Protein AF-A0A7S3N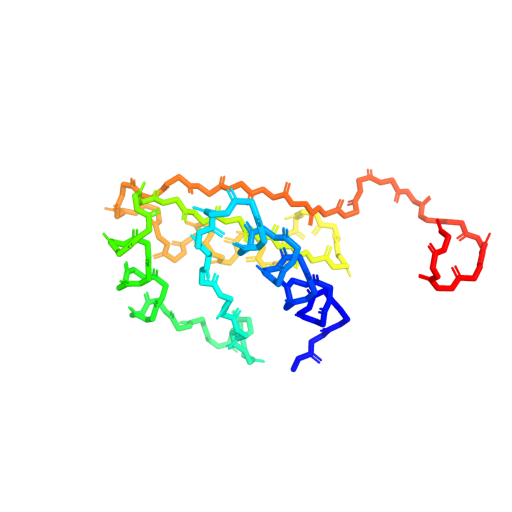FR0-F1 (afdb_monomer_lite)

Sequence (92 aa):
AGITCEYAMEAAEKLKAKKINVRVVDLFCVKPIDKATLVKSAEQTNNTILVVEDHYPEGGLFEAVCSAVASEGVKVHSLAVHEVPRSGTPEE

Organism: NCBI:txid151035

InterPro domains:
  IPR009014 Transketolase C-terminal/Pyruvate-ferredoxin oxidoreductase domain II [G3DSA:3.40.50.920] (1-92)
  IPR009014 Transketolase C-terminal/Pyruvate-ferredoxin oxidoreductase domain II [SSF52922] (2-85)
  IPR033248 Transketolase, C-terminal domain [PF02780] (2-91)
  IPR051424 Transketolase-like [PTHR43195] (1-92)

Structure (mmCIF, N/CA/C/O backbone):
data_AF-A0A7S3NFR0-F1
#
_entry.id   AF-A0A7S3NFR0-F1
#
loop_
_atom_site.group_PDB
_atom_site.id
_atom_site.type_symbol
_atom_site.label_atom_id
_atom_site.label_alt_id
_atom_site.label_comp_id
_atom_site.label_asym_id
_atom_site.label_entity_id
_atom_site.label_seq_id
_atom_site.pdbx_PDB_ins_code
_atom_site.Cartn_x
_atom_site.Cartn_y
_atom_site.Cartn_z
_atom_site.occupancy
_atom_site.B_iso_or_equiv
_atom_site.auth_seq_id
_atom_site.auth_comp_id
_atom_site.auth_asym_id
_atom_site.auth_atom_id
_atom_site.pdbx_PDB_model_num
ATOM 1 N N . ALA A 1 1 ? 3.507 9.637 -9.373 1.00 62.28 1 ALA A N 1
ATOM 2 C CA . ALA A 1 1 ? 2.860 8.374 -9.747 1.00 62.28 1 ALA A CA 1
ATOM 3 C C . ALA A 1 1 ? 3.837 7.442 -10.458 1.00 62.28 1 ALA A C 1
ATOM 5 O O . ALA A 1 1 ? 4.378 7.814 -11.492 1.00 62.28 1 ALA A O 1
ATOM 6 N N . GLY A 1 2 ? 4.101 6.267 -9.878 1.00 83.88 2 GLY A N 1
ATOM 7 C CA . GLY A 1 2 ? 4.708 5.141 -10.601 1.00 83.88 2 GLY A CA 1
ATOM 8 C C . GLY A 1 2 ? 3.658 4.375 -11.414 1.00 83.88 2 GLY A C 1
ATOM 9 O O . GLY A 1 2 ? 2.463 4.637 -11.264 1.00 83.88 2 GLY A O 1
ATOM 10 N N . ILE A 1 3 ? 4.088 3.407 -12.229 1.00 93.56 3 ILE A N 1
ATOM 11 C CA . ILE A 1 3 ? 3.205 2.647 -13.135 1.00 93.56 3 ILE A CA 1
ATOM 12 C C . ILE A 1 3 ? 2.053 1.938 -12.400 1.00 93.56 3 ILE A C 1
ATOM 14 O O . ILE A 1 3 ? 0.913 1.924 -12.858 1.00 93.56 3 ILE A O 1
ATOM 18 N N . THR A 1 4 ? 2.307 1.438 -11.188 1.00 95.81 4 THR A N 1
ATOM 19 C CA . THR A 1 4 ? 1.292 0.754 -10.374 1.00 95.81 4 THR A CA 1
ATOM 20 C C . THR A 1 4 ? 0.153 1.669 -9.926 1.00 95.81 4 THR A C 1
ATOM 22 O O . THR A 1 4 ? -0.946 1.185 -9.659 1.00 95.81 4 THR A O 1
ATOM 25 N N . CYS A 1 5 ? 0.363 2.989 -9.887 1.00 95.94 5 CYS A N 1
ATOM 26 C CA . CYS A 1 5 ? -0.691 3.949 -9.563 1.00 95.94 5 CYS A CA 1
ATOM 27 C C . CYS A 1 5 ? -1.727 4.055 -10.690 1.00 95.94 5 CYS A C 1
ATOM 29 O O . CYS A 1 5 ? -2.921 4.153 -10.412 1.00 95.94 5 CYS A O 1
ATOM 31 N N . GLU A 1 6 ? -1.291 4.015 -11.950 1.00 95.50 6 GLU A N 1
ATOM 32 C CA . GLU A 1 6 ? -2.193 4.034 -13.108 1.00 95.50 6 GLU A CA 1
ATOM 33 C C . GLU A 1 6 ? -3.046 2.760 -13.127 1.00 95.50 6 GLU A C 1
ATOM 35 O O . GLU A 1 6 ? -4.277 2.834 -13.158 1.00 95.50 6 GLU A O 1
ATOM 40 N N . TYR A 1 7 ? -2.414 1.598 -12.932 1.00 96.69 7 TYR A N 1
ATOM 41 C CA . TYR A 1 7 ? -3.124 0.326 -12.790 1.00 96.69 7 TYR A CA 1
ATOM 42 C C . TYR A 1 7 ? -4.087 0.302 -11.593 1.00 96.69 7 TYR A C 1
ATOM 44 O O . TYR A 1 7 ? -5.185 -0.251 -11.696 1.00 96.69 7 TYR A O 1
ATOM 52 N N . ALA A 1 8 ? -3.731 0.927 -10.466 1.00 97.69 8 ALA A N 1
ATOM 53 C CA . ALA A 1 8 ? -4.619 1.038 -9.309 1.00 97.69 8 ALA A CA 1
ATOM 54 C C . ALA A 1 8 ? -5.869 1.884 -9.612 1.00 97.69 8 ALA A C 1
ATOM 56 O O . ALA A 1 8 ? -6.970 1.524 -9.186 1.00 97.69 8 ALA A O 1
ATOM 57 N N . MET A 1 9 ? -5.729 2.970 -10.378 1.00 97.38 9 MET A N 1
ATOM 58 C CA . MET A 1 9 ? -6.860 3.790 -10.828 1.00 97.38 9 MET A CA 1
ATOM 59 C C . MET A 1 9 ? -7.776 3.014 -11.782 1.00 97.38 9 MET A C 1
ATOM 61 O O . MET A 1 9 ? -8.996 3.032 -11.616 1.00 97.38 9 MET A O 1
ATOM 65 N N . GLU A 1 10 ? -7.217 2.258 -12.730 1.00 97.44 10 GLU A N 1
ATOM 66 C CA . GLU A 1 10 ? -8.013 1.381 -13.596 1.00 97.44 10 GLU A CA 1
ATOM 67 C C . GLU A 1 10 ? -8.748 0.290 -12.810 1.00 97.44 10 GLU A C 1
ATOM 69 O O . GLU A 1 10 ? -9.919 -0.006 -13.072 1.00 97.44 10 GLU A O 1
ATOM 74 N N . ALA A 1 11 ? -8.072 -0.325 -11.836 1.00 97.94 11 ALA A N 1
ATOM 75 C CA . ALA A 1 11 ? -8.671 -1.320 -10.959 1.00 97.94 11 ALA A CA 1
ATOM 76 C C . ALA A 1 11 ? -9.825 -0.716 -10.147 1.00 97.94 11 ALA A C 1
ATOM 78 O O . ALA A 1 11 ? -10.867 -1.359 -10.005 1.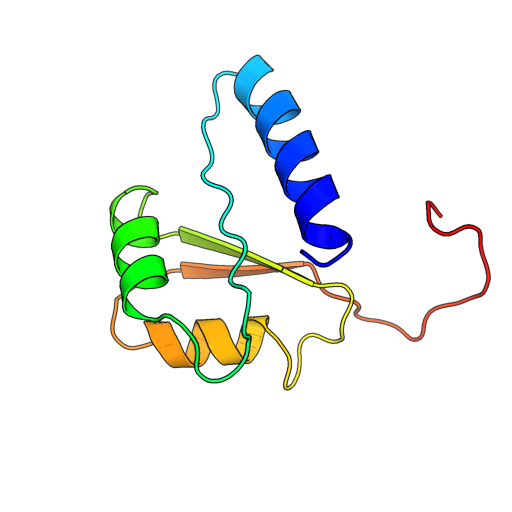00 97.94 11 ALA A O 1
ATOM 79 N N . ALA A 1 12 ? -9.683 0.527 -9.676 1.00 98.25 12 ALA A N 1
ATOM 80 C CA . ALA A 1 12 ? -10.737 1.240 -8.966 1.00 98.25 12 ALA A CA 1
ATOM 81 C C . ALA A 1 12 ? -11.996 1.420 -9.829 1.00 98.25 12 ALA A C 1
ATOM 83 O O . ALA A 1 12 ? -13.095 1.117 -9.363 1.00 98.25 12 ALA A O 1
ATOM 84 N N . GLU A 1 13 ? -11.857 1.810 -11.098 1.00 98.19 13 GLU A N 1
ATOM 85 C CA . GLU A 1 13 ? -13.000 1.927 -12.015 1.00 98.19 13 GLU A CA 1
ATOM 86 C C . GLU A 1 13 ? -13.652 0.562 -12.310 1.00 98.19 13 GLU A C 1
ATOM 88 O O . GLU A 1 13 ? -14.880 0.425 -12.261 1.00 98.19 13 GLU A O 1
ATOM 93 N N . LYS A 1 14 ? -12.850 -0.495 -12.514 1.00 98.44 14 LYS A N 1
ATOM 94 C CA . LYS A 1 14 ? -13.355 -1.872 -12.698 1.00 98.44 14 LYS A CA 1
ATOM 95 C C . LYS A 1 14 ? -14.109 -2.382 -11.460 1.00 98.44 14 LYS A C 1
ATOM 97 O O . LYS A 1 14 ? -15.119 -3.077 -11.592 1.00 98.44 14 LYS A O 1
ATOM 102 N N . LEU A 1 15 ? -13.642 -2.051 -10.257 1.00 98.31 15 LEU A N 1
ATOM 103 C CA . LEU A 1 15 ? -14.279 -2.424 -8.989 1.00 98.31 15 LEU A CA 1
ATOM 104 C C . LEU A 1 15 ? -15.557 -1.622 -8.729 1.00 98.31 15 LEU A C 1
ATOM 106 O O . LEU A 1 15 ? -16.563 -2.191 -8.294 1.00 98.31 15 LEU A O 1
ATOM 110 N N . LYS A 1 16 ? -15.569 -0.338 -9.084 1.00 98.00 16 LYS A N 1
ATOM 111 C CA . LYS A 1 16 ? -16.744 0.531 -8.981 1.00 98.00 16 LYS A CA 1
ATOM 112 C C . LYS A 1 16 ? -17.919 0.002 -9.801 1.00 98.00 16 LYS A C 1
ATOM 114 O O . LYS A 1 16 ? -19.044 -0.018 -9.303 1.00 98.00 16 LYS A O 1
ATOM 119 N N . ALA A 1 17 ? -17.668 -0.533 -11.001 1.00 97.75 17 ALA A N 1
ATOM 120 C CA . ALA A 1 17 ? -18.687 -1.212 -11.813 1.00 97.75 17 ALA A CA 1
ATOM 121 C C . ALA A 1 17 ? -19.315 -2.432 -11.103 1.00 97.75 17 ALA A C 1
ATOM 123 O O . ALA A 1 17 ? -20.472 -2.776 -11.343 1.00 97.75 17 ALA A O 1
ATOM 124 N N . LYS A 1 18 ? -18.579 -3.052 -10.174 1.00 98.06 18 LYS A N 1
ATOM 125 C CA . LYS A 1 18 ? -19.032 -4.154 -9.309 1.00 98.06 18 LYS A CA 1
ATOM 126 C C . LYS A 1 18 ? -19.580 -3.674 -7.957 1.00 98.06 18 LYS A C 1
ATOM 128 O O . LYS A 1 18 ? -19.809 -4.495 -7.075 1.00 98.06 18 LYS A O 1
ATOM 133 N N . LYS A 1 19 ? -19.814 -2.365 -7.794 1.00 97.88 19 LYS A N 1
ATOM 134 C CA . LYS A 1 19 ? -20.259 -1.709 -6.548 1.00 97.88 19 LYS A CA 1
ATOM 135 C C . LYS A 1 19 ? -19.270 -1.852 -5.383 1.00 97.88 19 LYS A C 1
ATOM 137 O O . LYS A 1 19 ? -19.671 -1.793 -4.224 1.00 97.88 19 LYS A O 1
ATOM 142 N N . ILE A 1 20 ? -17.984 -2.015 -5.688 1.00 97.75 20 ILE A N 1
ATOM 143 C CA . ILE A 1 20 ? -16.899 -2.037 -4.707 1.00 97.75 20 ILE A CA 1
ATOM 144 C C . ILE A 1 20 ? -16.145 -0.714 -4.837 1.00 97.75 20 ILE A C 1
ATOM 146 O O . ILE A 1 20 ? -15.485 -0.467 -5.842 1.00 97.75 20 ILE A O 1
ATOM 150 N N . ASN A 1 21 ? -16.256 0.146 -3.826 1.00 96.88 21 ASN A N 1
ATOM 151 C CA . ASN A 1 21 ? -15.518 1.406 -3.791 1.00 96.88 21 ASN A CA 1
ATOM 152 C C . ASN A 1 21 ? -14.169 1.191 -3.106 1.00 96.88 21 ASN A C 1
ATOM 154 O O . ASN A 1 21 ? -14.113 0.645 -2.005 1.00 96.88 21 ASN A O 1
ATOM 158 N N . VAL A 1 22 ? -13.101 1.662 -3.740 1.00 97.75 22 VAL A N 1
ATOM 159 C CA . VAL A 1 22 ? -11.747 1.668 -3.179 1.00 97.75 22 VAL A CA 1
ATOM 160 C C . VAL A 1 22 ? -11.187 3.081 -3.212 1.00 97.75 22 VAL A C 1
ATOM 162 O O . VAL A 1 22 ? -11.593 3.907 -4.030 1.00 97.75 22 VAL A O 1
ATOM 165 N N . ARG A 1 23 ? -10.247 3.361 -2.314 1.00 98.06 23 ARG A N 1
ATOM 166 C CA . ARG A 1 23 ? -9.450 4.583 -2.346 1.00 98.06 23 ARG A CA 1
ATOM 167 C C . ARG A 1 23 ? -8.090 4.268 -2.946 1.00 98.06 23 ARG A C 1
ATOM 169 O O . ARG A 1 23 ? -7.437 3.335 -2.494 1.00 98.06 23 ARG A O 1
ATOM 176 N N . VAL A 1 24 ? -7.659 5.087 -3.897 1.00 97.75 24 VAL A N 1
ATOM 177 C CA . VAL A 1 24 ? -6.286 5.080 -4.408 1.00 97.75 24 VAL A CA 1
ATOM 178 C C . VAL A 1 24 ? -5.526 6.232 -3.756 1.00 97.75 24 VAL A C 1
ATOM 180 O O . VAL A 1 24 ? -6.045 7.346 -3.673 1.00 97.75 24 VAL A O 1
ATOM 183 N N . VAL A 1 25 ? -4.324 5.951 -3.256 1.00 97.06 25 VAL A N 1
ATOM 184 C CA . VAL A 1 25 ? -3.422 6.937 -2.647 1.00 97.06 25 VAL A CA 1
ATOM 185 C C . VAL A 1 25 ? -2.093 6.878 -3.395 1.00 97.06 25 VAL A C 1
ATOM 187 O O . VAL A 1 25 ? -1.377 5.888 -3.278 1.00 97.06 25 VAL A O 1
ATOM 190 N N . ASP A 1 26 ? -1.759 7.928 -4.149 1.00 96.00 26 ASP A N 1
ATOM 191 C CA . ASP A 1 26 ? -0.383 8.145 -4.615 1.00 96.00 26 ASP A CA 1
ATOM 192 C C . ASP A 1 26 ? 0.396 8.793 -3.468 1.00 96.00 26 ASP A C 1
ATOM 194 O O . ASP A 1 26 ? 0.095 9.916 -3.063 1.00 96.00 26 ASP A O 1
ATOM 198 N N . LEU A 1 27 ? 1.366 8.069 -2.909 1.00 91.00 27 LEU A N 1
ATOM 199 C CA . LEU A 1 27 ? 2.120 8.533 -1.744 1.00 91.00 27 LEU A CA 1
ATOM 200 C C . LEU A 1 27 ? 3.159 9.605 -2.074 1.00 91.00 27 LEU A C 1
ATOM 202 O O . LEU A 1 27 ? 3.670 10.211 -1.137 1.00 91.00 27 LEU A O 1
ATOM 206 N N . PHE A 1 28 ? 3.440 9.863 -3.360 1.00 91.06 28 PHE A N 1
ATOM 207 C CA . PHE A 1 28 ? 4.448 10.803 -3.872 1.00 91.06 28 PHE A CA 1
ATOM 208 C C . PHE A 1 28 ? 5.892 10.513 -3.402 1.00 91.06 28 PHE A C 1
ATOM 210 O O . PHE A 1 28 ? 6.765 10.270 -4.232 1.00 91.06 28 PHE A O 1
ATOM 217 N N . CYS A 1 29 ? 6.143 10.476 -2.091 1.00 90.75 29 CYS A N 1
ATOM 218 C CA . CYS A 1 29 ? 7.401 10.131 -1.440 1.00 90.75 29 CYS A CA 1
ATOM 219 C C . CYS A 1 29 ? 7.267 8.845 -0.608 1.00 90.75 29 CYS A C 1
ATOM 221 O O . CYS A 1 29 ? 6.466 8.774 0.321 1.00 90.75 29 CYS A O 1
ATOM 223 N N . VAL A 1 30 ? 8.138 7.859 -0.858 1.00 92.56 30 VAL A N 1
ATOM 224 C CA . VAL A 1 30 ? 8.287 6.685 0.030 1.00 92.56 30 VAL A CA 1
ATOM 225 C C . VAL A 1 30 ? 8.941 7.086 1.358 1.00 92.56 30 VAL A C 1
ATOM 227 O O . VAL A 1 30 ? 8.628 6.538 2.412 1.00 92.56 30 VAL A O 1
ATOM 230 N N . LYS A 1 31 ? 9.849 8.070 1.328 1.00 92.19 31 LYS A N 1
ATOM 231 C CA . LYS A 1 31 ? 10.546 8.582 2.510 1.00 92.19 31 LYS A CA 1
ATOM 232 C C . LYS A 1 31 ? 10.774 10.099 2.393 1.00 92.19 31 LYS A C 1
ATOM 234 O O . LYS A 1 31 ? 11.440 10.514 1.446 1.00 92.19 31 LYS A O 1
ATOM 239 N N . PRO A 1 32 ? 10.296 10.918 3.351 1.00 94.75 32 PRO A N 1
ATOM 240 C CA . PRO A 1 32 ? 9.440 10.541 4.480 1.00 94.75 32 PRO A CA 1
ATOM 241 C C . PRO A 1 32 ? 8.046 10.102 4.008 1.00 94.75 32 PRO A C 1
ATOM 243 O O . PRO A 1 32 ? 7.519 10.659 3.051 1.00 94.75 32 PRO A O 1
ATOM 246 N N . ILE A 1 33 ? 7.465 9.112 4.689 1.00 95.88 33 ILE A N 1
ATOM 247 C CA . ILE A 1 33 ? 6.134 8.590 4.364 1.00 95.88 33 ILE A CA 1
ATOM 248 C C . ILE A 1 33 ? 5.039 9.414 5.050 1.00 95.88 33 ILE A C 1
ATOM 250 O O . ILE A 1 33 ? 5.160 9.765 6.228 1.00 95.88 33 ILE A O 1
ATOM 254 N N . ASP A 1 34 ? 3.948 9.700 4.338 1.00 96.81 34 ASP A N 1
ATOM 255 C CA . ASP A 1 34 ? 2.788 10.398 4.901 1.00 96.81 34 ASP A CA 1
ATOM 256 C C . ASP A 1 34 ? 1.910 9.445 5.731 1.00 96.81 34 ASP A C 1
ATOM 258 O O . ASP A 1 34 ? 0.864 8.951 5.296 1.00 96.81 34 ASP A O 1
ATOM 262 N N . LYS A 1 35 ? 2.349 9.186 6.969 1.00 97.19 35 LYS A N 1
ATOM 263 C CA . LYS A 1 35 ? 1.611 8.356 7.932 1.00 97.19 35 LYS A CA 1
ATOM 264 C C . LYS A 1 35 ? 0.191 8.880 8.173 1.00 97.19 35 LYS A C 1
ATOM 266 O O . LYS A 1 35 ? -0.731 8.079 8.305 1.00 97.19 35 LYS A O 1
ATOM 271 N N . ALA A 1 36 ? -0.000 10.197 8.241 1.00 97.19 36 ALA A N 1
ATOM 272 C CA . ALA A 1 36 ? -1.295 10.779 8.591 1.00 97.19 36 ALA A CA 1
ATOM 273 C C . ALA A 1 36 ? -2.358 10.448 7.534 1.00 97.19 36 ALA A C 1
ATOM 275 O O . ALA A 1 36 ? -3.465 10.019 7.873 1.00 97.19 36 ALA A O 1
ATOM 276 N N . THR A 1 37 ? -2.004 10.578 6.253 1.00 97.38 37 THR A N 1
ATOM 277 C CA . THR A 1 37 ? -2.891 10.209 5.144 1.00 97.38 37 THR A CA 1
ATOM 278 C C . THR A 1 37 ? -3.167 8.707 5.104 1.00 97.38 37 THR A C 1
ATOM 280 O O . THR A 1 37 ? -4.309 8.311 4.847 1.00 97.38 37 THR A O 1
ATOM 283 N N . LEU A 1 38 ? -2.167 7.866 5.398 1.00 97.88 38 LEU A N 1
ATOM 284 C CA . LEU A 1 38 ? -2.328 6.4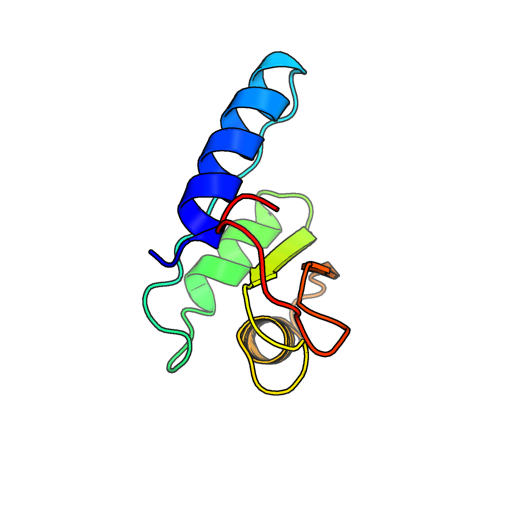08 5.447 1.00 97.88 38 LEU A CA 1
ATOM 285 C C . LEU A 1 38 ? -3.316 5.970 6.531 1.00 97.88 38 LEU A C 1
ATOM 287 O O . LEU A 1 38 ? -4.257 5.239 6.227 1.00 97.88 38 LEU A O 1
ATOM 291 N N . VAL A 1 39 ? -3.150 6.456 7.765 1.00 98.12 39 VAL A N 1
ATOM 292 C CA . VAL A 1 39 ? -4.029 6.103 8.894 1.00 98.12 39 VAL A CA 1
ATOM 293 C C . VAL A 1 39 ? -5.460 6.555 8.625 1.00 98.12 39 VAL A C 1
ATOM 295 O O . VAL A 1 39 ? -6.376 5.735 8.640 1.00 98.12 39 VAL A O 1
ATOM 298 N N . LYS A 1 40 ? -5.648 7.825 8.248 1.00 98.25 40 LYS A N 1
ATOM 299 C CA . LYS A 1 40 ? -6.973 8.365 7.912 1.00 98.25 40 LYS A CA 1
ATOM 300 C C . LYS A 1 40 ? -7.643 7.598 6.771 1.00 98.25 40 LYS A C 1
ATOM 302 O O . LYS A 1 40 ? -8.867 7.480 6.727 1.00 98.25 40 LYS A O 1
ATOM 307 N N . SER A 1 41 ? -6.860 7.113 5.810 1.00 98.19 41 SER A N 1
ATOM 308 C CA . SER A 1 41 ? -7.393 6.315 4.709 1.00 98.19 41 SER A CA 1
ATOM 309 C C . SER A 1 41 ? -7.816 4.932 5.164 1.00 98.19 41 SER A C 1
ATOM 311 O O . SER A 1 41 ? -8.937 4.541 4.854 1.00 98.19 41 SER A O 1
ATOM 313 N N . ALA A 1 42 ? -6.987 4.253 5.955 1.00 98.12 42 ALA A N 1
ATOM 314 C CA . ALA A 1 42 ? -7.300 2.939 6.499 1.00 98.12 42 ALA A CA 1
ATOM 315 C C . ALA A 1 42 ? -8.570 2.958 7.364 1.00 98.12 42 ALA A C 1
ATOM 317 O O . ALA A 1 42 ? -9.446 2.116 7.168 1.00 98.12 42 ALA A O 1
ATOM 318 N N . GLU A 1 43 ? -8.727 3.952 8.243 1.00 98.00 43 GLU A N 1
ATOM 319 C CA . GLU A 1 43 ? -9.926 4.122 9.083 1.00 98.00 43 GLU A CA 1
ATOM 320 C C . GLU A 1 43 ? -11.217 4.202 8.254 1.00 98.00 43 GLU A C 1
ATOM 322 O O . GLU A 1 43 ? -12.272 3.715 8.658 1.00 98.00 43 GLU A O 1
ATOM 327 N N . GLN A 1 44 ? -11.132 4.788 7.059 1.00 97.88 44 GLN A N 1
ATOM 328 C CA . GLN A 1 44 ? -12.257 4.964 6.141 1.00 97.88 44 GLN A CA 1
ATOM 329 C C . GLN A 1 44 ? -12.453 3.766 5.196 1.00 97.88 44 GLN A C 1
ATOM 331 O O . GLN A 1 44 ? -13.428 3.738 4.444 1.00 97.88 44 GLN A O 1
ATOM 336 N N . THR A 1 45 ? -11.553 2.777 5.227 1.00 97.75 45 THR A N 1
ATOM 337 C CA . THR A 1 45 ? -11.540 1.603 4.339 1.00 97.75 45 THR A CA 1
ATOM 338 C C . THR A 1 45 ? -11.356 0.291 5.106 1.00 97.75 45 THR A C 1
ATOM 340 O O . THR A 1 45 ? -10.607 -0.593 4.690 1.00 97.75 45 THR A O 1
ATOM 343 N N . ASN A 1 46 ? -12.071 0.133 6.224 1.00 97.81 46 ASN A N 1
ATOM 344 C CA . ASN A 1 46 ? -12.086 -1.092 7.041 1.00 97.81 46 ASN A CA 1
ATOM 345 C C . ASN A 1 46 ? -10.702 -1.507 7.577 1.00 97.81 46 ASN A C 1
ATOM 347 O O . ASN A 1 46 ? -10.395 -2.700 7.646 1.00 97.81 46 ASN A O 1
ATOM 351 N N . ASN A 1 47 ? -9.853 -0.536 7.924 1.00 98.00 47 ASN A N 1
ATOM 352 C CA . ASN A 1 47 ? -8.491 -0.742 8.423 1.00 98.00 47 ASN A CA 1
ATOM 353 C C . ASN A 1 47 ? -7.666 -1.680 7.534 1.00 98.00 47 ASN A C 1
ATOM 355 O O . ASN A 1 47 ? -6.921 -2.522 8.032 1.00 98.00 47 ASN A O 1
ATOM 359 N N . THR A 1 48 ? -7.835 -1.571 6.216 1.00 98.31 48 THR A N 1
ATOM 360 C CA . THR A 1 48 ? -7.161 -2.428 5.237 1.00 98.31 48 THR A CA 1
ATOM 361 C C . THR A 1 48 ? -6.473 -1.575 4.178 1.00 98.31 48 THR A C 1
ATOM 363 O O . THR A 1 48 ? -7.095 -0.686 3.593 1.00 98.31 48 THR A O 1
ATOM 366 N N . ILE A 1 49 ? -5.197 -1.866 3.926 1.00 98.56 49 ILE A N 1
ATOM 367 C CA . ILE A 1 49 ? -4.372 -1.266 2.875 1.00 98.56 49 ILE A CA 1
ATOM 368 C C . ILE A 1 49 ? -3.829 -2.386 1.984 1.00 98.56 49 ILE A C 1
ATOM 370 O O . ILE A 1 49 ? -3.333 -3.397 2.477 1.00 98.56 49 ILE A O 1
ATOM 374 N N . LEU A 1 50 ? -3.902 -2.185 0.669 1.00 98.50 50 LEU A N 1
ATOM 375 C CA . LEU A 1 50 ? -3.183 -2.979 -0.322 1.00 98.50 50 LEU A CA 1
ATOM 376 C C . LEU A 1 50 ? -2.087 -2.100 -0.924 1.00 98.50 50 LEU A C 1
ATOM 378 O O . LEU A 1 50 ? -2.393 -1.070 -1.523 1.00 98.50 50 LEU A O 1
ATOM 382 N N . VAL A 1 51 ? -0.833 -2.501 -0.756 1.00 98.06 51 VAL A N 1
ATOM 383 C CA . VAL A 1 51 ? 0.315 -1.868 -1.405 1.00 98.06 51 VAL A CA 1
ATOM 384 C C . VAL A 1 51 ? 0.589 -2.599 -2.714 1.00 98.06 51 VAL A C 1
ATOM 386 O O . VAL A 1 51 ? 0.599 -3.826 -2.739 1.00 98.06 51 VAL A O 1
ATOM 389 N N . VAL A 1 52 ? 0.776 -1.848 -3.798 1.00 97.81 52 VAL A N 1
ATOM 390 C CA . VAL A 1 52 ? 1.120 -2.394 -5.115 1.00 97.81 52 VAL A CA 1
ATOM 391 C C . VAL A 1 52 ? 2.357 -1.669 -5.619 1.00 97.81 52 VAL A C 1
ATOM 393 O O . VAL A 1 52 ? 2.320 -0.453 -5.834 1.00 97.81 52 VAL A O 1
ATOM 396 N N . GLU A 1 53 ? 3.448 -2.398 -5.804 1.00 96.88 53 GLU A N 1
ATOM 397 C CA . GLU A 1 53 ? 4.729 -1.835 -6.221 1.00 96.88 53 GLU A CA 1
ATOM 398 C C . GLU A 1 53 ? 5.417 -2.703 -7.273 1.00 96.88 53 GLU A C 1
ATOM 400 O O . GLU A 1 53 ? 5.402 -3.929 -7.202 1.00 96.88 53 GLU A O 1
ATOM 405 N N . ASP A 1 54 ? 6.035 -2.044 -8.250 1.00 96.50 54 ASP A N 1
ATOM 406 C CA . ASP A 1 54 ? 6.952 -2.678 -9.198 1.00 96.50 54 ASP A CA 1
ATOM 407 C C . ASP A 1 54 ? 8.364 -2.679 -8.591 1.00 96.50 54 ASP A C 1
ATOM 409 O O . ASP A 1 54 ? 9.266 -1.940 -8.984 1.00 96.50 54 ASP A O 1
ATOM 413 N N . HIS A 1 55 ? 8.481 -3.402 -7.481 1.00 96.38 55 HIS A N 1
ATOM 414 C CA . HIS A 1 55 ? 9.672 -3.532 -6.652 1.00 96.38 55 HIS A CA 1
ATOM 415 C C . HIS A 1 55 ? 9.568 -4.848 -5.869 1.00 96.38 55 HIS A C 1
ATOM 417 O O . HIS A 1 55 ? 8.478 -5.405 -5.717 1.00 96.38 55 HIS A O 1
ATOM 423 N N . TYR A 1 56 ? 10.694 -5.361 -5.373 1.00 97.38 56 TYR A N 1
ATOM 424 C CA . TYR A 1 56 ? 10.676 -6.485 -4.435 1.00 97.38 56 TYR A CA 1
ATOM 425 C C . TYR A 1 56 ? 9.979 -6.093 -3.118 1.00 97.38 56 TYR A C 1
ATOM 427 O O . TYR A 1 56 ? 9.954 -4.913 -2.764 1.00 97.38 56 TYR A O 1
ATOM 435 N N . PRO A 1 57 ? 9.399 -7.040 -2.364 1.00 93.81 57 PRO A N 1
ATOM 436 C CA . PRO A 1 57 ? 8.692 -6.697 -1.134 1.00 93.81 57 PRO A CA 1
ATOM 437 C C . PRO A 1 57 ? 9.611 -6.114 -0.045 1.00 93.81 57 PRO A C 1
ATOM 439 O O . PRO A 1 57 ? 9.140 -5.347 0.796 1.00 93.81 57 PRO A O 1
ATOM 442 N N . GLU A 1 58 ? 10.905 -6.448 -0.044 1.00 96.25 58 GLU A N 1
ATOM 443 C CA . GLU A 1 58 ? 11.875 -5.993 0.955 1.00 96.25 58 GLU A CA 1
ATOM 444 C C . GLU A 1 58 ? 12.384 -4.569 0.679 1.00 96.25 58 GLU A C 1
ATOM 446 O O . GLU A 1 58 ? 12.756 -4.220 -0.441 1.00 96.25 58 GLU A O 1
ATOM 451 N N . GLY A 1 59 ? 12.461 -3.732 1.716 1.00 95.00 59 GLY A N 1
ATOM 452 C CA . GLY A 1 59 ? 13.049 -2.388 1.677 1.00 95.00 59 GLY A CA 1
ATOM 453 C C . GLY A 1 59 ? 12.275 -1.336 0.872 1.00 95.00 59 GLY A C 1
ATOM 454 O O . GLY A 1 59 ? 12.690 -0.174 0.845 1.00 95.00 59 GLY A O 1
ATOM 455 N N . GLY A 1 60 ? 11.180 -1.732 0.223 1.00 95.06 60 GLY A N 1
ATOM 456 C CA . GLY A 1 60 ? 10.372 -0.902 -0.664 1.00 95.06 60 GLY A CA 1
ATOM 457 C C . GLY A 1 60 ? 9.226 -0.162 0.023 1.00 95.06 60 GLY A C 1
ATOM 458 O O . GLY A 1 60 ? 9.260 0.189 1.209 1.00 95.06 60 GLY A O 1
ATOM 459 N N . LEU A 1 61 ? 8.180 0.091 -0.759 1.00 96.81 61 LEU A N 1
ATOM 460 C CA . LEU A 1 61 ? 6.996 0.814 -0.320 1.00 96.81 61 LEU A CA 1
ATOM 461 C C . LEU A 1 61 ? 6.191 0.008 0.706 1.00 96.81 61 LEU A C 1
ATOM 463 O O . LEU A 1 61 ? 5.708 0.583 1.683 1.00 96.81 61 LEU A O 1
ATOM 467 N N . PHE A 1 62 ? 6.065 -1.304 0.521 1.00 97.38 62 PHE A N 1
ATOM 468 C CA . PHE A 1 62 ? 5.335 -2.186 1.425 1.00 97.38 62 PHE A CA 1
ATOM 469 C C . PHE A 1 62 ? 5.904 -2.142 2.841 1.00 97.38 62 PHE A C 1
ATOM 471 O O . PHE A 1 62 ? 5.159 -1.877 3.786 1.00 97.38 62 PHE A O 1
ATOM 478 N N . GLU A 1 63 ? 7.215 -2.321 3.008 1.00 97.19 63 GLU A N 1
ATOM 479 C CA . GLU A 1 63 ? 7.847 -2.233 4.329 1.00 97.19 63 GLU A CA 1
ATOM 480 C C . GLU A 1 63 ? 7.752 -0.827 4.931 1.00 97.19 63 GLU A C 1
ATOM 482 O O . GLU A 1 63 ? 7.506 -0.690 6.134 1.00 97.19 63 GLU A O 1
ATOM 487 N N . ALA A 1 64 ? 7.872 0.224 4.112 1.00 97.38 64 ALA A N 1
ATOM 488 C CA . ALA A 1 64 ? 7.694 1.599 4.573 1.00 97.38 64 ALA A CA 1
ATOM 489 C C . ALA A 1 64 ? 6.272 1.842 5.115 1.00 97.38 64 ALA A C 1
ATOM 491 O O . ALA A 1 64 ? 6.113 2.428 6.190 1.00 97.38 64 ALA A O 1
ATOM 492 N N . VAL A 1 65 ? 5.242 1.347 4.419 1.00 97.88 65 VAL A N 1
ATOM 493 C CA . VAL A 1 65 ? 3.838 1.421 4.853 1.00 97.88 65 VAL A CA 1
ATOM 494 C C . VAL A 1 65 ? 3.620 0.596 6.118 1.00 97.88 65 VAL A C 1
ATOM 496 O O . VAL A 1 65 ? 3.080 1.128 7.087 1.00 97.88 65 VAL A O 1
ATOM 499 N N . CYS A 1 66 ? 4.075 -0.661 6.150 1.00 97.69 66 CYS A N 1
ATOM 500 C CA . CYS A 1 66 ? 3.978 -1.536 7.321 1.00 97.69 66 CYS A CA 1
ATOM 501 C C . CYS A 1 66 ? 4.579 -0.881 8.567 1.00 97.69 66 CYS A C 1
ATOM 503 O O . CYS A 1 66 ? 3.933 -0.833 9.612 1.00 97.69 66 CYS A O 1
ATOM 505 N N . SER A 1 67 ? 5.780 -0.313 8.442 1.00 97.38 67 SER A N 1
ATOM 506 C CA . SER A 1 67 ? 6.452 0.406 9.525 1.00 97.38 67 SER A CA 1
ATOM 507 C C . SER A 1 67 ? 5.652 1.629 9.992 1.00 97.38 67 SER A C 1
ATOM 509 O O . SER A 1 67 ? 5.488 1.847 11.194 1.00 97.38 67 SER A O 1
ATOM 511 N N . ALA A 1 68 ? 5.079 2.399 9.061 1.00 97.50 68 ALA A N 1
ATOM 512 C CA . ALA A 1 68 ? 4.302 3.594 9.384 1.00 97.50 68 ALA A CA 1
ATOM 513 C C . ALA A 1 68 ? 3.018 3.296 10.178 1.00 97.50 68 ALA A C 1
ATOM 515 O O . ALA A 1 68 ? 2.649 4.085 11.053 1.00 97.50 68 ALA A O 1
ATOM 516 N N . VAL A 1 69 ? 2.337 2.181 9.888 1.00 98.00 69 VAL A N 1
ATOM 517 C CA . VAL A 1 69 ? 1.009 1.857 10.450 1.00 98.00 69 VAL A CA 1
ATOM 518 C C . VAL A 1 69 ? 1.009 0.705 11.463 1.00 98.00 69 VAL A C 1
ATOM 520 O O . VAL A 1 69 ? -0.058 0.310 11.927 1.00 98.00 69 VAL A O 1
ATOM 523 N N . ALA A 1 70 ? 2.177 0.180 11.849 1.00 96.62 70 ALA A N 1
ATOM 524 C CA . ALA A 1 70 ? 2.306 -1.002 12.713 1.00 96.62 70 ALA A CA 1
ATOM 525 C C . ALA A 1 70 ? 1.522 -0.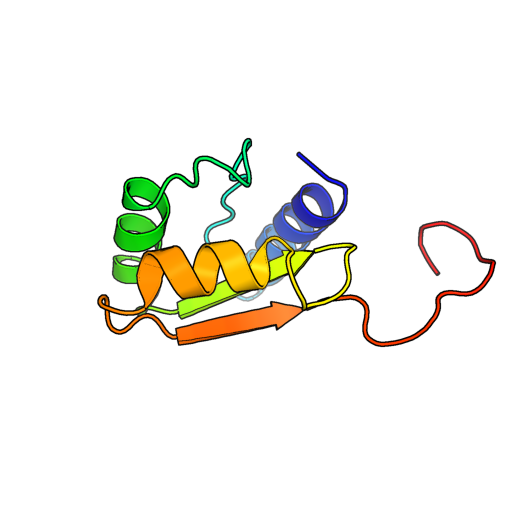912 14.040 1.00 96.62 70 ALA A C 1
ATOM 527 O O . ALA A 1 70 ? 0.995 -1.913 14.521 1.00 96.62 70 ALA A O 1
ATOM 528 N N . SER A 1 71 ? 1.423 0.284 14.628 1.00 95.50 71 SER A N 1
ATOM 529 C CA . SER A 1 71 ? 0.713 0.542 15.890 1.00 95.50 71 SER A CA 1
ATOM 530 C C . SER A 1 71 ? -0.784 0.831 15.737 1.00 95.50 71 SER A C 1
ATOM 532 O O . SER A 1 71 ? -1.456 1.063 16.735 1.00 95.50 71 SER A O 1
ATOM 534 N N . GLU A 1 72 ? -1.311 0.843 14.513 1.00 97.12 72 GLU A N 1
ATOM 535 C CA . GLU A 1 72 ? -2.625 1.424 14.195 1.00 97.12 72 GLU A CA 1
ATOM 536 C C . GLU A 1 72 ? -3.707 0.358 13.934 1.00 97.12 72 GLU A C 1
ATOM 538 O O . GLU A 1 72 ? -4.829 0.676 13.553 1.00 97.12 72 GLU A O 1
ATOM 543 N N . GLY A 1 73 ? -3.384 -0.933 14.097 1.00 95.00 73 GLY A N 1
ATOM 544 C CA . GLY A 1 73 ? -4.326 -2.035 13.847 1.00 95.00 73 GLY A CA 1
ATOM 545 C C . GLY A 1 73 ? -4.726 -2.201 12.373 1.00 95.00 73 GLY A C 1
ATOM 546 O O . GLY A 1 73 ? -5.743 -2.831 12.074 1.00 95.00 73 GLY A O 1
ATOM 547 N N . VAL A 1 74 ? -3.936 -1.638 11.454 1.00 98.31 74 VAL A N 1
ATOM 548 C CA . VAL A 1 74 ? -4.161 -1.697 10.006 1.00 98.31 74 VAL A CA 1
ATOM 549 C C . VAL A 1 74 ? -3.631 -3.014 9.440 1.00 98.31 74 VAL A C 1
ATOM 551 O O . VAL A 1 74 ? -2.480 -3.386 9.659 1.00 98.31 74 VAL A O 1
ATOM 554 N N . LYS A 1 75 ? -4.463 -3.715 8.667 1.00 98.38 75 LYS A N 1
ATOM 555 C CA . LYS A 1 75 ? -4.064 -4.882 7.874 1.00 98.38 75 LYS A CA 1
ATOM 556 C C . LYS A 1 75 ? -3.431 -4.407 6.573 1.00 98.38 75 LYS A C 1
ATOM 558 O O . LYS A 1 75 ? -4.091 -3.728 5.788 1.00 98.38 75 LYS A O 1
ATOM 563 N N . VAL A 1 76 ? -2.176 -4.777 6.340 1.00 98.31 76 VAL A N 1
ATOM 564 C CA . VAL A 1 76 ? -1.445 -4.417 5.120 1.00 98.31 76 VAL A CA 1
ATOM 565 C C . VAL A 1 76 ? -1.216 -5.672 4.282 1.00 98.31 76 VAL A C 1
ATOM 567 O O . VAL A 1 76 ? -0.700 -6.674 4.772 1.00 98.31 76 VAL A O 1
ATOM 570 N N . HIS A 1 77 ? -1.618 -5.613 3.018 1.00 98.19 77 HIS A N 1
ATOM 571 C CA . HIS A 1 77 ? -1.372 -6.631 1.999 1.00 98.19 77 HIS A CA 1
ATOM 572 C C . HIS A 1 77 ? -0.427 -6.074 0.930 1.00 98.19 77 HIS A C 1
ATOM 574 O O . HIS A 1 77 ? -0.342 -4.856 0.768 1.00 98.19 77 HIS A O 1
ATOM 580 N N . SER A 1 78 ? 0.246 -6.953 0.185 1.00 97.12 78 SER A N 1
ATOM 581 C CA . SER A 1 78 ? 1.198 -6.565 -0.860 1.00 97.12 78 SER A CA 1
ATOM 582 C C . SER A 1 78 ? 0.938 -7.296 -2.175 1.00 97.12 78 SER A C 1
ATOM 584 O O . SER A 1 78 ? 0.612 -8.485 -2.168 1.00 97.12 78 SER A O 1
ATOM 586 N N . LEU A 1 79 ? 1.107 -6.578 -3.283 1.00 97.81 79 LEU A N 1
ATOM 587 C CA . LEU A 1 79 ? 1.392 -7.107 -4.612 1.00 97.81 79 LEU A CA 1
ATOM 588 C C . LEU A 1 79 ? 2.732 -6.507 -5.053 1.00 97.81 79 LEU A C 1
ATOM 590 O O . LEU A 1 79 ? 2.813 -5.309 -5.324 1.00 97.81 79 LEU A O 1
ATOM 594 N N . ALA A 1 80 ? 3.762 -7.345 -5.087 1.00 97.06 80 ALA A N 1
ATOM 595 C CA . ALA A 1 80 ? 5.142 -6.971 -5.371 1.00 97.06 80 ALA A CA 1
ATOM 596 C C . ALA A 1 80 ? 5.781 -7.994 -6.324 1.00 97.06 80 ALA A C 1
ATOM 598 O O . ALA A 1 80 ? 5.214 -9.057 -6.596 1.00 97.06 80 ALA A O 1
ATOM 599 N N . VAL A 1 81 ? 6.977 -7.691 -6.819 1.00 96.94 81 VAL A N 1
ATOM 600 C CA . VAL A 1 81 ? 7.770 -8.629 -7.620 1.00 96.94 81 VAL A CA 1
ATOM 601 C C . VAL A 1 81 ? 8.392 -9.669 -6.687 1.00 96.94 81 VAL A C 1
ATOM 603 O O . VAL A 1 81 ? 9.070 -9.314 -5.731 1.00 96.94 81 VAL A O 1
ATOM 606 N N . HIS A 1 82 ? 8.168 -10.959 -6.944 1.00 95.94 82 HIS A N 1
ATOM 607 C CA . HIS A 1 82 ? 8.660 -12.049 -6.081 1.00 95.94 82 HIS A CA 1
ATOM 608 C C . HIS A 1 82 ? 9.769 -12.898 -6.711 1.00 95.94 82 HIS A C 1
ATOM 610 O O . HIS A 1 82 ? 10.397 -13.703 -6.028 1.00 95.94 82 HIS A O 1
ATOM 616 N N . GLU A 1 83 ? 10.019 -12.729 -8.005 1.00 95.94 83 GLU A N 1
ATOM 617 C CA . GLU A 1 83 ? 10.997 -13.508 -8.758 1.00 95.94 83 GLU A CA 1
ATOM 618 C C . GLU A 1 83 ? 11.837 -12.589 -9.638 1.00 95.94 83 GLU A C 1
ATOM 620 O O . GLU A 1 83 ? 11.438 -11.467 -9.944 1.00 95.94 83 GLU A O 1
ATOM 625 N N . VAL A 1 84 ? 12.995 -13.082 -10.079 1.00 96.50 84 VAL A N 1
ATOM 626 C CA . VAL A 1 84 ? 13.832 -12.348 -11.030 1.00 96.50 84 VAL A CA 1
ATOM 627 C C . VAL A 1 84 ? 13.060 -12.178 -12.347 1.00 96.50 84 VAL A C 1
ATOM 629 O O . VAL A 1 84 ? 12.732 -13.191 -12.977 1.00 96.50 84 VAL A O 1
ATOM 632 N N . PRO A 1 85 ? 12.776 -10.933 -12.780 1.00 93.31 85 PRO A N 1
ATOM 633 C CA . PRO A 1 85 ? 11.980 -10.682 -13.973 1.00 93.31 85 PRO A CA 1
ATOM 634 C C . PRO A 1 85 ? 12.709 -11.129 -15.245 1.00 93.31 85 PRO A C 1
ATOM 636 O O . PRO A 1 85 ? 13.925 -11.351 -15.264 1.00 93.31 85 PRO A O 1
ATOM 639 N N . ARG A 1 86 ? 11.948 -11.270 -16.332 1.00 95.19 86 ARG A N 1
ATOM 640 C CA . ARG A 1 86 ? 12.437 -11.683 -17.655 1.00 95.19 86 ARG A CA 1
ATOM 641 C C . ARG A 1 86 ? 12.031 -10.654 -18.704 1.00 95.19 86 ARG A C 1
ATOM 643 O O . ARG A 1 86 ? 11.198 -9.798 -18.446 1.00 95.19 86 ARG A O 1
ATOM 650 N N . SER A 1 87 ? 12.644 -10.727 -19.881 1.00 96.38 87 SER A N 1
ATOM 651 C CA . SER A 1 87 ? 12.276 -9.857 -21.001 1.00 96.38 87 SER A CA 1
ATOM 652 C C . SER A 1 87 ? 10.869 -10.177 -21.518 1.00 96.38 87 SER A C 1
ATOM 654 O O . SER A 1 87 ? 10.539 -11.347 -21.700 1.00 96.38 87 SER A O 1
ATOM 656 N N . GLY A 1 88 ? 10.104 -9.128 -21.806 1.00 93.75 88 GLY A N 1
ATOM 657 C CA . GLY A 1 88 ? 8.736 -9.132 -22.333 1.00 93.75 88 GLY A CA 1
ATOM 658 C C . GLY A 1 88 ? 8.333 -7.696 -22.683 1.00 93.75 88 GLY A C 1
ATOM 659 O O . GLY A 1 88 ? 9.156 -6.780 -22.531 1.00 93.75 88 GLY A O 1
ATOM 660 N N . THR A 1 89 ? 7.118 -7.474 -23.182 1.00 95.75 89 THR A N 1
ATOM 661 C CA . THR A 1 89 ? 6.588 -6.099 -23.234 1.00 95.75 89 THR A CA 1
ATOM 662 C C . THR A 1 89 ? 6.224 -5.621 -21.821 1.00 95.75 89 THR A C 1
ATOM 664 O O . THR A 1 89 ? 6.079 -6.444 -20.926 1.00 95.75 89 THR A O 1
ATOM 667 N N . PRO A 1 90 ? 6.088 -4.308 -21.566 1.00 89.81 90 PRO A N 1
ATOM 668 C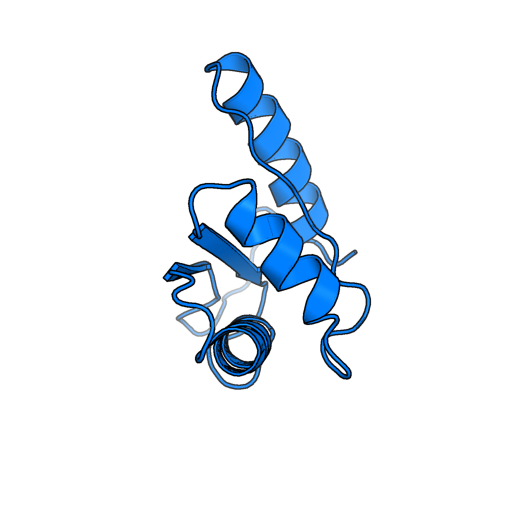 CA . PRO A 1 90 ? 5.711 -3.811 -20.237 1.00 89.81 90 PRO A CA 1
ATOM 669 C C . PRO A 1 90 ? 4.372 -4.345 -19.696 1.00 89.81 90 PRO A C 1
ATOM 671 O O . PRO A 1 90 ? 4.128 -4.275 -18.494 1.00 89.81 90 PRO A O 1
ATOM 674 N N . GLU A 1 91 ? 3.487 -4.814 -20.575 1.00 90.00 91 GLU A N 1
ATOM 675 C CA . GLU A 1 91 ? 2.177 -5.374 -20.234 1.00 90.00 91 GLU A CA 1
ATOM 676 C C 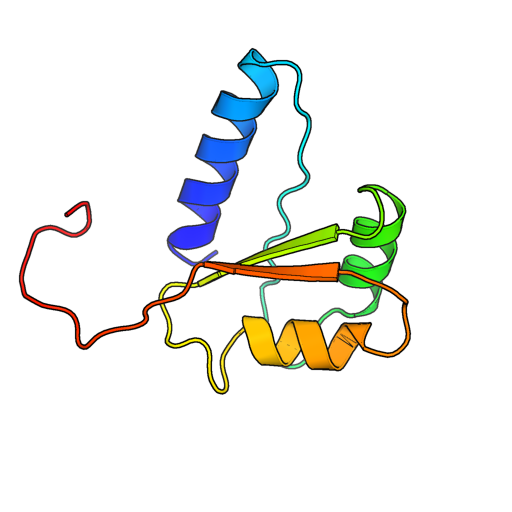. GLU A 1 91 ? 2.206 -6.880 -19.904 1.00 90.00 91 GLU A C 1
ATOM 678 O O . GLU A 1 91 ? 1.210 -7.396 -19.389 1.00 90.00 91 GLU A O 1
ATOM 683 N N . GLU A 1 92 ? 3.301 -7.575 -20.232 1.00 82.19 92 GLU A N 1
ATOM 684 C CA . GLU A 1 92 ? 3.502 -9.028 -20.084 1.00 82.19 92 GLU A CA 1
ATOM 685 C C . GLU A 1 92 ? 4.338 -9.380 -18.846 1.00 82.19 92 GLU A C 1
ATOM 687 O O . GLU A 1 92 ? 3.936 -10.335 -18.139 1.00 82.19 92 GLU A O 1
#

Foldseek 3Di:
DPPVLVVVVVVQVVVVVVVHHADRDDQVDLPPGPLVVLLVRCVVVVLEEEAEDAAACPPDSQVSSCVSCVPRSHHYHYDYDDDDDDDDPPVD

Radius of gyration: 13.82 Å; chains: 1; bounding box: 34×24×39 Å

pLDDT: mean 95.91, std 4.51, range [62.28, 98.56]

Secondary structure (DSSP, 8-state):
--HHHHHHHHHHHHHHHTT--------S-SSS--HHHHHHHHHTTTTEEEEE-SS-SSSSHHHHHHHHHTTTT-EEEEE---S---S--TT-